Protein AF-A0A453NGM9-F1 (afdb_monomer_lite)

Structure (mmCIF, N/CA/C/O backbone):
data_AF-A0A453NGM9-F1
#
_entry.id   AF-A0A453NGM9-F1
#
loop_
_atom_site.group_PDB
_atom_site.id
_atom_site.type_symbol
_atom_site.label_atom_id
_atom_site.label_alt_id
_atom_site.label_comp_id
_atom_site.label_asym_id
_atom_site.label_entity_id
_atom_site.label_seq_id
_atom_site.pdbx_PDB_ins_code
_atom_site.Cartn_x
_atom_site.Cartn_y
_atom_site.Cartn_z
_atom_site.occupancy
_atom_site.B_iso_or_equiv
_atom_site.auth_seq_id
_atom_site.auth_comp_id
_atom_site.auth_asym_id
_atom_site.auth_atom_id
_atom_site.pdbx_PDB_model_num
ATOM 1 N N . MET A 1 1 ? -17.004 -2.264 13.960 1.00 80.50 1 MET A N 1
ATOM 2 C CA . ME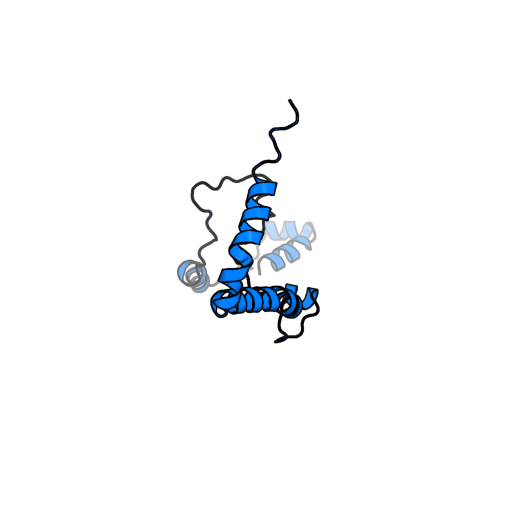T A 1 1 ? -17.633 -1.871 15.247 1.00 80.50 1 MET A CA 1
ATOM 3 C C . MET A 1 1 ? -17.531 -0.376 15.550 1.00 80.50 1 MET A C 1
ATOM 5 O O . MET A 1 1 ? -18.563 0.280 15.630 1.00 80.50 1 MET A O 1
ATOM 9 N N . ARG A 1 2 ? -16.327 0.207 15.648 1.00 85.62 2 ARG A N 1
ATOM 10 C CA . ARG A 1 2 ? -16.143 1.622 16.041 1.00 85.62 2 ARG A CA 1
ATOM 11 C C . ARG A 1 2 ? -16.864 2.650 15.150 1.00 85.62 2 ARG A C 1
ATOM 13 O O . ARG A 1 2 ? -17.549 3.529 15.660 1.00 85.62 2 ARG A O 1
ATOM 20 N N . GLN A 1 3 ? -16.764 2.522 13.826 1.00 88.94 3 GLN A N 1
ATOM 21 C CA . GLN A 1 3 ? -17.380 3.470 12.880 1.00 88.94 3 GLN A CA 1
ATOM 22 C C . GLN A 1 3 ? -18.918 3.474 12.941 1.00 88.94 3 GLN A C 1
ATOM 24 O O . GLN A 1 3 ? -19.540 4.532 12.887 1.00 88.94 3 GLN A O 1
ATOM 29 N N . ALA A 1 4 ? -19.539 2.304 13.124 1.00 87.12 4 ALA A N 1
ATOM 30 C CA . ALA A 1 4 ? -20.989 2.185 13.279 1.00 87.12 4 ALA A CA 1
ATOM 31 C C . ALA A 1 4 ? -21.491 2.914 14.539 1.00 87.12 4 ALA A C 1
ATOM 33 O O . ALA A 1 4 ? -22.536 3.567 14.505 1.00 87.12 4 ALA A O 1
ATOM 34 N N . TYR A 1 5 ? -20.713 2.878 15.627 1.00 83.81 5 TYR A N 1
ATOM 35 C CA . TYR A 1 5 ? -21.005 3.644 16.839 1.00 83.81 5 TYR A CA 1
ATOM 36 C C . TYR A 1 5 ? -20.902 5.147 16.626 1.00 83.81 5 TYR A C 1
ATOM 38 O O . TYR A 1 5 ? -21.818 5.863 17.018 1.00 83.81 5 TYR A O 1
ATOM 46 N N . ILE A 1 6 ? -19.849 5.620 15.959 1.00 88.00 6 ILE A N 1
ATOM 47 C CA . ILE A 1 6 ? -19.681 7.046 15.643 1.00 88.00 6 ILE A CA 1
ATOM 48 C C . ILE A 1 6 ? -20.864 7.545 14.801 1.00 88.00 6 ILE A C 1
ATOM 50 O O . ILE A 1 6 ? -21.450 8.582 15.108 1.00 88.00 6 ILE A O 1
ATOM 54 N N . LYS A 1 7 ? -21.299 6.766 13.803 1.00 88.06 7 LYS A N 1
ATOM 55 C CA . LYS A 1 7 ? -22.474 7.094 12.980 1.00 88.06 7 LYS A CA 1
ATOM 56 C C . LYS A 1 7 ? -23.762 7.172 13.812 1.00 88.06 7 LYS A C 1
ATOM 58 O O . LYS A 1 7 ? -24.546 8.102 13.637 1.00 88.06 7 LYS A O 1
ATOM 63 N N . LYS A 1 8 ? -23.955 6.240 14.753 1.00 86.56 8 LYS A N 1
ATOM 64 C CA . LYS A 1 8 ? -25.095 6.228 15.690 1.00 86.56 8 LYS A CA 1
ATOM 65 C C . LYS A 1 8 ? -25.021 7.347 16.735 1.00 86.56 8 LYS A C 1
ATOM 67 O O . LYS A 1 8 ? -26.052 7.770 17.240 1.00 86.56 8 LYS A O 1
ATOM 72 N N . GLU A 1 9 ? -23.831 7.811 17.102 1.00 82.56 9 GLU A N 1
ATOM 73 C CA . GLU A 1 9 ? -23.629 8.954 18.001 1.00 82.56 9 GLU A CA 1
ATOM 74 C C . GLU A 1 9 ? -23.943 10.276 17.281 1.00 82.56 9 GLU A C 1
ATOM 76 O O . GLU A 1 9 ? -24.598 11.155 17.845 1.00 82.56 9 GLU A O 1
ATOM 81 N N . ASN A 1 10 ? -23.540 10.386 16.013 1.00 86.25 10 ASN A N 1
ATOM 82 C CA . ASN A 1 10 ? -23.765 11.561 15.172 1.00 86.25 10 ASN A CA 1
ATOM 83 C C . ASN A 1 10 ? -25.237 11.753 14.786 1.00 86.25 10 ASN A C 1
ATOM 85 O O . ASN A 1 10 ? -25.675 12.894 14.677 1.00 86.25 10 ASN A O 1
ATOM 89 N N . SER A 1 11 ? -26.021 10.677 14.660 1.00 88.50 11 SER A N 1
ATOM 90 C CA . SER A 1 11 ? -27.459 10.762 14.361 1.00 88.50 11 SER A CA 1
ATOM 91 C C . SER A 1 11 ? -28.348 11.125 15.563 1.00 88.50 11 SER A C 1
ATOM 93 O O . SER A 1 11 ? -29.537 11.391 15.388 1.00 88.50 11 SER A O 1
ATOM 95 N N . LYS A 1 12 ? -27.814 11.156 16.793 1.00 87.31 12 LYS A N 1
ATOM 96 C CA . LYS A 1 12 ? -28.594 11.496 17.997 1.00 87.31 12 LYS A CA 1
ATOM 97 C C . LYS A 1 12 ? -28.841 12.999 18.108 1.00 87.31 12 LYS A C 1
ATOM 99 O O . LYS A 1 12 ? -27.921 13.810 18.000 1.00 87.31 12 LYS A O 1
ATOM 104 N N . ARG A 1 13 ? -30.077 13.364 18.461 1.00 86.00 13 ARG A N 1
ATOM 105 C CA . ARG A 1 13 ? -30.485 14.748 18.756 1.00 86.00 13 ARG A CA 1
ATOM 106 C C . ARG A 1 13 ? -29.812 15.263 20.040 1.00 86.00 13 ARG A C 1
ATOM 108 O O . ARG A 1 13 ? -29.575 14.490 20.967 1.00 86.00 13 ARG A O 1
ATOM 115 N N . SER A 1 14 ? -29.570 16.575 20.136 1.00 81.12 14 SER A N 1
ATOM 116 C CA . SER A 1 14 ? -28.843 17.212 21.257 1.00 81.12 14 SER A CA 1
ATOM 117 C C . SER A 1 14 ? -29.377 16.834 22.657 1.00 81.12 14 SER A C 1
ATOM 119 O O . SER A 1 14 ? -28.605 16.445 23.532 1.00 81.12 14 SER A O 1
ATOM 121 N N . LYS A 1 15 ? -30.709 16.775 22.839 1.00 83.69 15 LYS A N 1
ATOM 122 C CA . LYS A 1 15 ? -31.347 16.317 24.096 1.00 83.69 15 LYS A CA 1
ATOM 123 C C . LYS A 1 15 ? -30.982 14.874 24.484 1.00 83.69 15 LYS A C 1
ATOM 125 O O . LYS A 1 15 ? -30.886 14.555 25.665 1.00 83.69 15 LYS A O 1
ATOM 130 N N . GLN A 1 16 ? -30.785 13.986 23.509 1.00 82.44 16 GLN A N 1
ATOM 131 C CA . GLN A 1 16 ? -30.412 12.590 23.754 1.00 82.44 16 GLN A CA 1
ATOM 132 C C . GLN A 1 16 ? -28.923 12.452 24.093 1.00 82.44 16 GLN A C 1
ATOM 134 O O . GLN A 1 16 ? -28.563 11.585 24.888 1.00 82.44 16 GLN A O 1
ATOM 139 N N . LYS A 1 17 ? -28.070 13.323 23.534 1.00 84.31 17 LYS A N 1
ATOM 140 C CA . LYS A 1 17 ? -26.655 13.423 23.917 1.00 84.31 17 LYS A CA 1
ATOM 141 C C . LYS A 1 17 ? -26.509 13.906 25.363 1.00 84.31 17 LYS A C 1
ATOM 143 O O . LYS A 1 17 ? -25.845 13.231 26.137 1.00 84.31 17 LYS A O 1
ATOM 148 N N . GLN A 1 18 ? -27.222 14.968 25.759 1.00 81.88 18 GLN A N 1
ATOM 149 C CA . GLN A 1 18 ? -27.218 15.464 27.146 1.00 81.88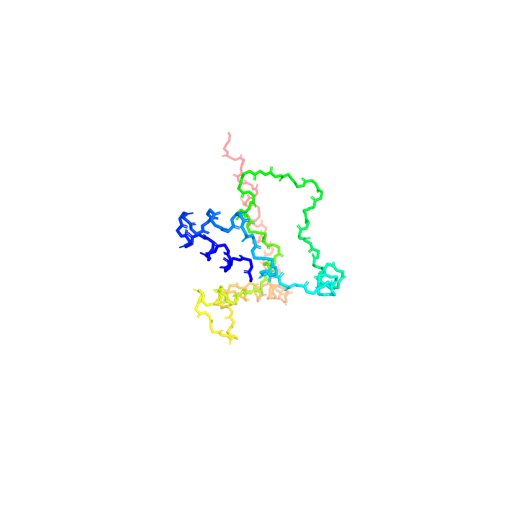 18 GLN A CA 1
ATOM 150 C C . GLN A 1 18 ? -27.631 14.387 28.162 1.00 81.88 18 GLN A C 1
ATOM 152 O O . GLN A 1 18 ? -26.916 14.162 29.132 1.00 81.88 18 GLN A O 1
ATOM 157 N N . ARG A 1 19 ? -28.719 13.641 27.909 1.00 83.31 19 ARG A N 1
ATOM 158 C CA . ARG A 1 19 ? -29.133 12.524 28.785 1.00 83.31 19 ARG A CA 1
ATOM 159 C C . ARG A 1 19 ? -28.097 11.396 28.847 1.00 83.31 19 ARG A C 1
ATOM 161 O O . ARG A 1 19 ? -27.918 10.789 29.895 1.00 83.31 19 ARG A O 1
ATOM 168 N N . GLY A 1 20 ? -27.417 11.120 27.732 1.00 78.50 20 GLY A N 1
ATOM 169 C CA . GLY A 1 20 ? -26.354 10.115 27.662 1.00 78.50 20 GLY A CA 1
ATOM 170 C C . GLY A 1 20 ? -25.067 10.510 28.393 1.00 78.50 20 GLY A C 1
ATOM 171 O O . GLY A 1 20 ? -24.331 9.615 28.797 1.00 78.50 20 GLY A O 1
ATOM 172 N N . CYS A 1 21 ? -24.812 11.810 28.585 1.00 79.56 21 CYS A N 1
ATOM 173 C CA . CYS A 1 21 ? -23.721 12.307 29.428 1.00 79.56 21 CYS A CA 1
ATOM 174 C C . CYS A 1 21 ? -24.040 12.156 30.920 1.00 79.56 21 CYS A C 1
ATOM 176 O O . CYS A 1 21 ? -23.152 11.822 31.693 1.00 79.56 21 CYS A O 1
ATOM 178 N N . THR A 1 22 ? -25.298 12.372 31.321 1.00 82.94 22 THR A N 1
ATOM 179 C CA . THR A 1 22 ? -25.725 12.240 32.725 1.00 82.94 22 THR A CA 1
ATOM 180 C C . THR A 1 22 ? -25.877 10.781 33.155 1.00 82.94 22 THR A C 1
ATOM 182 O O . THR A 1 22 ? -25.571 10.446 34.293 1.00 82.94 22 THR A O 1
ATOM 185 N N . GLN A 1 23 ? -26.327 9.900 32.254 1.00 82.62 23 GLN A N 1
ATOM 186 C CA . GLN A 1 23 ? -26.445 8.466 32.519 1.00 82.62 23 GLN A CA 1
ATOM 187 C C . GLN A 1 23 ? -25.795 7.652 31.388 1.00 82.62 23 GLN A C 1
ATOM 189 O O . GLN A 1 23 ? -26.462 7.276 30.411 1.00 82.62 23 GLN A O 1
ATOM 194 N N . PRO A 1 24 ? -24.484 7.376 31.487 1.00 81.06 24 PRO A N 1
ATOM 195 C CA . PRO A 1 24 ? -23.789 6.589 30.485 1.00 81.06 24 PRO A CA 1
ATOM 196 C C . PRO A 1 24 ? -24.250 5.128 30.540 1.00 81.06 24 PRO A C 1
ATOM 198 O O . PRO A 1 24 ? -24.199 4.465 31.572 1.00 81.06 24 PRO A O 1
ATOM 201 N N . LYS A 1 25 ? -24.680 4.599 29.391 1.00 79.12 25 LYS A N 1
ATOM 202 C CA . LYS A 1 25 ? -24.903 3.158 29.217 1.00 79.12 25 LYS A CA 1
ATOM 203 C C . LYS A 1 25 ? -23.557 2.498 28.916 1.00 79.12 25 LYS A C 1
ATOM 205 O O . LYS A 1 25 ? -23.053 2.645 27.798 1.00 79.12 25 LYS A O 1
ATOM 210 N N . MET A 1 26 ? -22.983 1.848 29.927 1.00 78.06 26 MET A N 1
ATOM 211 C CA . MET A 1 26 ? -21.736 1.078 29.842 1.00 78.06 26 MET A CA 1
ATOM 212 C C . MET A 1 26 ? -21.925 -0.189 28.986 1.00 78.06 26 MET A C 1
ATOM 214 O O . MET A 1 26 ? -23.055 -0.620 28.769 1.00 78.06 26 MET A O 1
ATOM 218 N N . GLY A 1 27 ? -20.833 -0.756 28.457 1.00 77.62 27 GLY A N 1
ATOM 219 C CA . GLY A 1 27 ? -20.870 -2.018 27.694 1.00 77.62 27 GLY A CA 1
ATOM 220 C C . GLY A 1 27 ? -21.266 -1.897 26.216 1.00 77.62 27 GLY A C 1
ATOM 221 O O . GLY A 1 27 ? -21.744 -2.850 25.615 1.00 77.62 27 GLY A O 1
ATOM 222 N N . LYS A 1 28 ? -21.093 -0.726 25.586 1.00 73.75 28 LYS A N 1
ATOM 223 C CA . LYS A 1 28 ? -21.403 -0.567 24.149 1.00 73.75 28 LYS A CA 1
ATOM 224 C C . LYS A 1 28 ? -20.471 -1.372 23.237 1.00 73.75 28 LYS A C 1
ATOM 226 O O . LYS A 1 28 ? -20.827 -1.667 22.104 1.00 73.75 28 LYS A O 1
ATOM 231 N N . MET A 1 29 ? -19.266 -1.687 23.679 1.00 76.44 29 MET A N 1
ATOM 232 C CA . MET A 1 29 ? -18.312 -2.434 22.875 1.00 76.44 29 MET A CA 1
ATOM 233 C C . MET A 1 29 ? -17.678 -3.460 23.791 1.00 76.44 29 MET A C 1
ATOM 235 O O . MET A 1 29 ? -16.939 -3.076 24.692 1.00 76.44 29 MET A O 1
ATOM 239 N N . ASP A 1 30 ? -18.039 -4.719 23.583 1.00 78.81 30 ASP A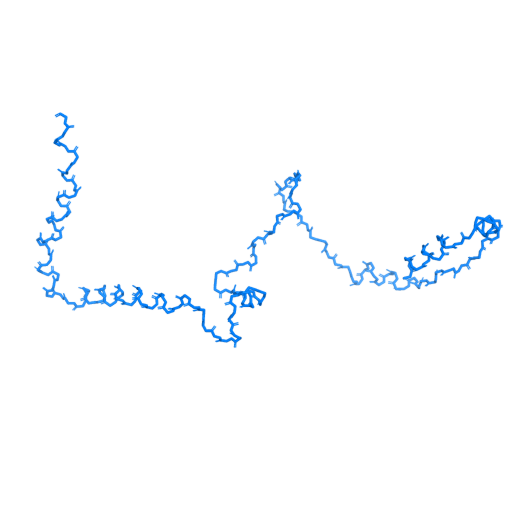 N 1
ATOM 240 C CA . ASP A 1 30 ? -17.407 -5.838 24.258 1.00 78.81 30 ASP A CA 1
ATOM 241 C C . ASP A 1 30 ? -16.365 -6.420 23.308 1.00 78.81 30 ASP A C 1
ATOM 243 O O . ASP A 1 30 ? -16.661 -6.680 22.137 1.00 78.81 30 ASP A O 1
ATOM 247 N N . ILE A 1 31 ? -15.124 -6.476 23.770 1.00 85.38 31 ILE A N 1
ATOM 248 C CA . ILE A 1 31 ? -13.999 -7.035 23.027 1.00 85.38 31 ILE A CA 1
ATOM 249 C C . ILE A 1 31 ? -13.227 -7.877 24.026 1.00 85.38 31 ILE A C 1
ATOM 251 O O . ILE A 1 31 ? -12.723 -7.344 25.018 1.00 85.38 31 ILE A O 1
ATOM 255 N N . ASP A 1 32 ? -13.112 -9.167 23.731 1.00 90.44 32 ASP A N 1
ATOM 256 C CA . ASP A 1 32 ? -12.404 -10.096 24.590 1.00 90.44 32 ASP A CA 1
ATOM 257 C C . ASP A 1 32 ? -10.917 -9.749 24.667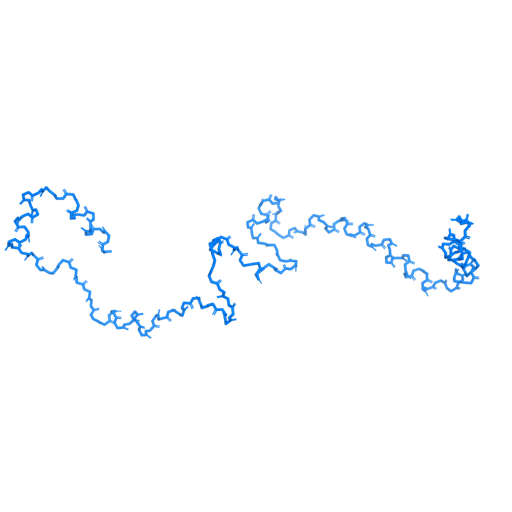 1.00 90.44 32 ASP A C 1
ATOM 259 O O . ASP A 1 32 ? -10.240 -9.460 23.674 1.00 90.44 32 ASP A O 1
ATOM 263 N N . TYR A 1 33 ? -10.379 -9.812 25.883 1.00 88.19 33 TYR A N 1
ATOM 264 C CA . TYR A 1 33 ? -8.967 -9.534 26.129 1.00 88.19 33 TYR A CA 1
ATOM 265 C C . TYR A 1 33 ? -8.046 -10.513 25.381 1.00 88.19 33 TYR A C 1
ATOM 267 O O . TYR A 1 33 ? -6.974 -10.129 24.914 1.00 88.19 33 TYR A O 1
ATOM 275 N N . GLN A 1 34 ? -8.477 -11.769 25.224 1.00 88.12 34 GLN A N 1
ATOM 276 C CA . GLN A 1 34 ? -7.726 -12.796 24.497 1.00 88.12 34 GLN A CA 1
ATOM 277 C C . GLN A 1 34 ? -7.554 -12.443 23.014 1.00 88.12 34 GLN A C 1
ATOM 279 O O . GLN A 1 34 ? -6.467 -12.630 22.465 1.00 88.12 34 GLN A O 1
ATOM 284 N N . ASP A 1 35 ? -8.577 -11.860 22.390 1.00 89.25 35 ASP A N 1
ATOM 285 C CA . ASP A 1 35 ? -8.526 -11.433 20.991 1.00 89.25 35 ASP A CA 1
ATOM 286 C C . ASP A 1 35 ? -7.590 -10.241 20.801 1.00 89.25 35 ASP A C 1
ATOM 288 O O . ASP A 1 35 ? -6.798 -10.214 19.854 1.00 89.25 35 ASP A O 1
ATOM 292 N N . LEU A 1 36 ? -7.620 -9.276 21.728 1.00 89.00 36 LEU A N 1
ATOM 293 C CA . LEU A 1 36 ? -6.674 -8.158 21.723 1.00 89.00 36 LEU A CA 1
ATOM 294 C C . LEU A 1 36 ? -5.236 -8.661 21.874 1.00 89.00 36 LEU A C 1
ATOM 296 O O . LEU A 1 36 ? -4.357 -8.249 21.117 1.00 89.00 36 LEU A O 1
ATOM 300 N N . HIS A 1 37 ? -5.004 -9.599 22.793 1.00 90.62 37 HIS A N 1
ATOM 301 C CA . HIS A 1 37 ? -3.697 -10.224 22.962 1.00 90.62 37 HIS A CA 1
ATOM 302 C C . HIS A 1 37 ? -3.254 -10.968 21.684 1.00 90.62 37 HIS A C 1
ATOM 304 O O . HIS A 1 37 ? -2.127 -10.800 21.217 1.00 90.62 37 HIS A O 1
ATOM 310 N N . GLY A 1 38 ? -4.143 -11.727 21.037 1.00 89.12 38 GLY A N 1
ATOM 311 C CA . GLY A 1 38 ? -3.851 -12.388 19.761 1.00 89.12 38 GLY A CA 1
ATOM 312 C C . GLY A 1 38 ? -3.533 -11.410 18.622 1.00 89.12 38 GLY A C 1
ATOM 313 O O . GLY A 1 38 ? -2.610 -11.648 17.842 1.00 89.12 38 GLY A O 1
ATOM 314 N N . ALA A 1 39 ? -4.245 -10.287 18.534 1.00 89.25 39 ALA A N 1
ATOM 315 C CA . ALA A 1 39 ? -4.039 -9.292 17.485 1.00 89.25 39 ALA A CA 1
ATOM 316 C C . ALA A 1 39 ? -2.652 -8.633 17.559 1.00 89.25 39 ALA A C 1
ATOM 318 O O . ALA A 1 39 ? -1.989 -8.496 16.531 1.00 89.25 39 ALA A O 1
ATOM 319 N N . PHE A 1 40 ? -2.198 -8.261 18.760 1.00 86.50 40 PHE A N 1
ATOM 320 C CA . PHE A 1 40 ? -0.903 -7.598 18.931 1.00 86.50 40 PHE A CA 1
ATOM 321 C C . PHE A 1 40 ? 0.283 -8.558 18.883 1.00 86.50 40 PHE A C 1
ATOM 323 O O . PHE A 1 40 ? 1.323 -8.173 18.361 1.00 86.50 40 PHE A O 1
ATOM 330 N N . PHE A 1 41 ? 0.142 -9.783 19.400 1.00 84.94 41 PHE A N 1
ATOM 331 C CA . PHE A 1 41 ? 1.282 -10.694 19.553 1.00 84.94 41 PHE A CA 1
ATOM 332 C C . PHE A 1 41 ? 1.345 -11.807 18.499 1.00 84.94 41 PHE A C 1
ATOM 334 O O . PHE A 1 41 ? 2.439 -12.212 18.116 1.00 84.94 41 PHE A O 1
ATOM 341 N N . LYS A 1 42 ? 0.204 -12.310 18.003 1.00 87.50 42 LYS A N 1
ATOM 342 C CA . LYS A 1 42 ? 0.166 -13.422 17.030 1.00 87.50 42 LYS A CA 1
ATOM 343 C C . LYS A 1 42 ? 0.064 -12.943 15.582 1.00 87.50 42 LYS A C 1
ATOM 345 O O . LYS A 1 42 ? 0.713 -13.513 14.712 1.00 87.50 42 LYS A O 1
ATOM 350 N N . TYR A 1 43 ? -0.736 -11.910 15.317 1.00 87.00 43 TYR A N 1
ATOM 351 C CA . TYR A 1 43 ? -0.998 -11.405 13.958 1.00 87.00 43 TYR A CA 1
ATOM 352 C C . TYR A 1 43 ? -0.263 -10.098 13.642 1.00 87.00 43 TYR A C 1
ATOM 354 O O . TYR A 1 43 ? -0.710 -9.302 12.815 1.00 87.00 43 TYR A O 1
ATOM 362 N N . GLN A 1 44 ? 0.877 -9.865 14.290 1.00 87.56 44 GLN A N 1
ATOM 363 C CA . GLN A 1 44 ? 1.663 -8.661 14.074 1.00 87.56 44 GLN A CA 1
ATOM 364 C C . GLN A 1 44 ? 2.296 -8.656 12.674 1.00 87.56 44 GLN A C 1
ATOM 366 O O . GLN A 1 44 ? 3.235 -9.396 12.388 1.00 87.56 44 GLN A O 1
ATOM 371 N N . THR A 1 45 ? 1.828 -7.768 11.800 1.00 88.81 45 THR A N 1
ATOM 372 C CA . THR A 1 45 ? 2.478 -7.469 10.517 1.00 88.81 45 THR A CA 1
ATOM 373 C C . THR A 1 45 ? 3.498 -6.348 10.674 1.00 88.81 45 THR A C 1
ATOM 375 O O . THR A 1 45 ? 3.165 -5.253 11.131 1.00 88.81 45 THR A O 1
ATOM 378 N N . LYS A 1 46 ? 4.745 -6.599 10.259 1.00 87.94 46 LYS A N 1
ATOM 379 C CA . LYS A 1 46 ? 5.791 -5.571 10.228 1.00 87.94 46 LYS A CA 1
ATOM 380 C C . LYS A 1 46 ? 5.407 -4.478 9.214 1.00 87.94 46 LYS A C 1
ATOM 382 O O . LYS A 1 46 ? 5.155 -4.816 8.058 1.00 87.94 46 LYS A O 1
ATOM 387 N N . PRO A 1 47 ? 5.371 -3.190 9.606 1.00 88.06 47 PRO A N 1
ATOM 388 C CA . PRO A 1 47 ? 5.089 -2.112 8.668 1.00 88.06 47 PRO A CA 1
ATOM 389 C C . PRO A 1 47 ? 6.221 -1.966 7.645 1.00 88.06 47 PRO A C 1
ATOM 391 O O . PRO A 1 47 ? 7.366 -2.352 7.896 1.00 88.06 47 PRO A O 1
ATOM 394 N N . ASN A 1 48 ? 5.904 -1.363 6.500 1.00 84.00 48 ASN A N 1
ATOM 395 C CA . ASN A 1 48 ? 6.901 -1.040 5.487 1.00 84.00 48 ASN A CA 1
ATOM 396 C C . ASN A 1 48 ? 7.829 0.050 6.027 1.00 84.00 48 ASN A C 1
ATOM 398 O O . ASN A 1 48 ? 7.428 1.205 6.158 1.00 84.00 48 ASN A O 1
ATOM 402 N N . LEU A 1 49 ? 9.059 -0.336 6.359 1.00 87.12 49 LEU A N 1
ATOM 403 C CA . LEU A 1 49 ? 10.091 0.591 6.799 1.00 87.12 49 LEU A CA 1
ATOM 404 C C . LEU A 1 49 ? 10.846 1.152 5.597 1.00 87.12 49 LEU A C 1
ATOM 406 O O . LEU A 1 49 ? 11.006 0.502 4.560 1.00 87.12 49 LEU A O 1
ATOM 410 N N . THR A 1 50 ? 11.313 2.375 5.769 1.00 86.06 50 THR A N 1
ATOM 411 C CA . THR A 1 50 ? 12.119 3.099 4.796 1.00 86.06 50 THR A CA 1
ATOM 412 C C . THR A 1 50 ? 13.603 2.769 5.017 1.00 86.06 50 THR A C 1
ATOM 414 O O . THR A 1 50 ? 14.004 2.478 6.146 1.00 86.06 50 THR A O 1
ATOM 417 N N . SER A 1 51 ? 14.415 2.760 3.954 1.00 85.44 51 SER A N 1
ATOM 418 C CA . SER A 1 51 ? 15.853 2.498 4.080 1.00 85.44 51 SER A CA 1
ATOM 419 C C . SER A 1 51 ? 16.563 3.682 4.745 1.00 85.44 51 SER A C 1
ATOM 421 O O . SER A 1 51 ? 16.073 4.812 4.727 1.00 85.44 51 SER A O 1
ATOM 423 N N . HIS A 1 52 ? 17.738 3.437 5.325 1.00 87.81 52 HIS A N 1
ATOM 424 C CA . HIS A 1 52 ? 18.593 4.520 5.804 1.00 87.81 52 HIS A CA 1
ATOM 425 C C . HIS A 1 52 ? 18.993 5.440 4.636 1.00 87.81 52 HIS A C 1
ATOM 427 O O . HIS A 1 52 ? 19.321 4.944 3.559 1.00 87.81 52 HIS A O 1
ATOM 433 N N . GLY A 1 53 ? 18.957 6.760 4.856 1.00 87.38 53 GLY A N 1
ATOM 434 C CA . GLY A 1 53 ? 19.271 7.785 3.848 1.00 87.38 53 GLY A CA 1
ATOM 435 C C . GLY A 1 53 ? 18.070 8.327 3.062 1.00 87.38 53 GLY A C 1
ATOM 436 O O . GLY A 1 53 ? 18.206 9.310 2.341 1.00 87.38 53 GLY A O 1
ATOM 437 N N . ASP A 1 54 ? 16.883 7.746 3.227 1.00 85.50 54 ASP A N 1
ATOM 438 C CA . ASP A 1 54 ? 15.675 8.191 2.531 1.00 85.50 54 ASP A CA 1
ATOM 439 C C . ASP A 1 54 ? 14.992 9.354 3.284 1.00 85.50 54 ASP A C 1
ATOM 441 O O . ASP A 1 54 ? 14.322 9.148 4.301 1.00 85.50 54 ASP A O 1
ATOM 445 N N . LEU A 1 55 ? 15.074 10.577 2.756 1.00 87.94 55 LEU A N 1
ATOM 446 C CA . LEU A 1 55 ? 14.400 11.751 3.331 1.00 87.94 55 LEU A CA 1
ATOM 447 C C . LEU A 1 55 ? 12.935 11.839 2.882 1.00 87.94 55 LEU A C 1
ATOM 449 O O . LEU A 1 55 ? 12.578 11.391 1.791 1.00 87.94 55 LEU A O 1
ATOM 453 N N . TYR A 1 56 ? 12.066 12.384 3.735 1.00 88.06 56 TYR A N 1
ATOM 454 C CA . TYR A 1 56 ? 10.710 12.763 3.338 1.00 88.06 56 TYR A CA 1
ATOM 455 C C . TYR A 1 56 ? 10.757 14.098 2.592 1.00 88.06 56 TYR A C 1
ATOM 457 O O . TYR A 1 56 ? 11.396 15.039 3.057 1.00 88.06 56 TYR A O 1
ATOM 465 N N . TYR A 1 57 ? 10.072 14.168 1.457 1.00 89.38 57 TYR A N 1
ATOM 466 C CA . TYR A 1 57 ? 9.822 15.395 0.710 1.00 89.38 57 TYR A CA 1
ATOM 467 C C . TYR A 1 57 ? 8.385 15.368 0.199 1.00 89.38 57 TYR A C 1
ATOM 469 O O . TYR A 1 57 ? 7.786 14.298 0.066 1.00 89.38 57 TYR A O 1
ATOM 477 N N . GLU A 1 58 ? 7.830 16.547 -0.055 1.00 89.25 58 GLU A N 1
ATOM 478 C CA . GLU A 1 58 ? 6.480 16.686 -0.595 1.00 89.25 58 GLU A CA 1
ATOM 479 C C . GLU A 1 58 ? 6.392 15.998 -1.964 1.00 89.25 58 GLU A C 1
ATOM 481 O O . GLU A 1 58 ? 7.187 16.284 -2.859 1.00 89.25 58 GLU A O 1
ATOM 486 N N . GLY A 1 59 ? 5.454 15.060 -2.119 1.00 82.25 59 GLY A N 1
ATOM 487 C CA . GLY A 1 59 ? 5.269 14.301 -3.359 1.00 82.25 59 GLY A CA 1
ATOM 488 C C . GLY A 1 59 ? 5.845 12.881 -3.346 1.00 82.25 59 GLY A C 1
ATOM 489 O O . GLY A 1 59 ? 5.525 12.090 -4.235 1.00 82.25 59 GLY A O 1
ATOM 490 N N . LYS A 1 60 ? 6.627 12.510 -2.323 1.00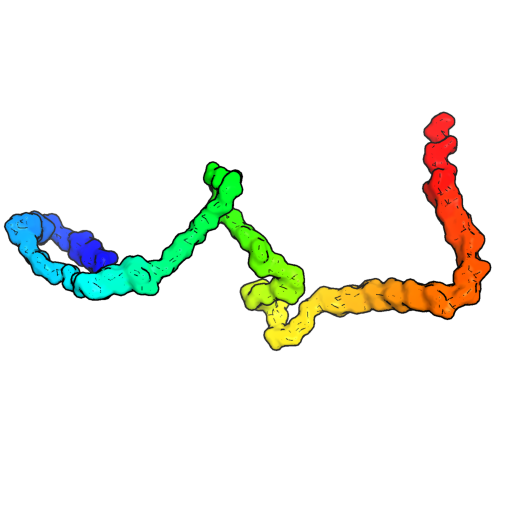 82.44 60 LYS A N 1
ATOM 491 C CA . LYS A 1 60 ? 7.220 11.167 -2.183 1.00 82.44 60 LYS A CA 1
ATOM 492 C C . LYS A 1 60 ? 6.171 10.048 -2.107 1.00 82.44 60 LYS A C 1
ATOM 494 O O . LYS A 1 60 ? 6.435 8.917 -2.509 1.00 82.44 60 LYS A O 1
ATOM 499 N N . GLU A 1 61 ? 4.976 10.330 -1.598 1.00 79.94 61 GLU A N 1
ATOM 500 C CA . GLU A 1 61 ? 3.869 9.374 -1.487 1.00 79.94 61 GLU A CA 1
ATOM 501 C C . GLU A 1 61 ? 3.236 8.987 -2.834 1.00 79.94 61 GLU A C 1
ATOM 503 O O . GLU A 1 61 ? 2.604 7.933 -2.926 1.00 79.94 61 GLU A O 1
ATOM 508 N N . PHE A 1 62 ? 3.424 9.800 -3.878 1.00 77.38 62 PHE A N 1
ATOM 509 C CA . PHE A 1 62 ? 2.907 9.523 -5.223 1.00 77.38 62 PHE A CA 1
ATOM 510 C C . PHE A 1 62 ? 3.885 8.718 -6.083 1.00 77.38 62 PHE A C 1
ATOM 512 O O . PHE A 1 62 ? 3.517 8.235 -7.157 1.00 77.38 62 PHE A O 1
ATOM 519 N N . GLU A 1 63 ? 5.121 8.536 -5.621 1.00 72.12 63 GLU A N 1
ATOM 520 C CA . GLU A 1 63 ? 6.123 7.777 -6.354 1.00 72.12 63 GLU A CA 1
ATOM 521 C C . GLU A 1 63 ? 5.866 6.273 -6.246 1.00 72.12 63 GLU A C 1
ATOM 523 O O . GLU A 1 63 ? 6.071 5.623 -5.216 1.00 72.12 63 GLU A O 1
ATOM 528 N N . VAL A 1 64 ? 5.437 5.684 -7.361 1.00 67.81 64 VAL A N 1
ATOM 529 C CA . VAL A 1 64 ? 5.307 4.234 -7.482 1.00 67.81 64 VAL A CA 1
ATOM 530 C C . VAL A 1 64 ? 6.705 3.626 -7.566 1.00 67.81 64 VAL A C 1
ATOM 532 O O . VAL A 1 64 ? 7.429 3.813 -8.544 1.00 67.81 64 VAL A O 1
ATOM 535 N N . LYS A 1 65 ? 7.092 2.851 -6.548 1.00 64.56 65 LYS A N 1
ATOM 536 C CA . LYS A 1 65 ? 8.352 2.096 -6.548 1.00 64.56 65 LYS A CA 1
ATOM 537 C C . LYS A 1 65 ? 8.343 1.079 -7.696 1.00 64.56 65 LYS A C 1
ATOM 539 O O . LYS A 1 65 ? 7.717 0.031 -7.598 1.00 64.56 65 LYS A O 1
ATOM 544 N N . LEU A 1 66 ? 9.112 1.341 -8.752 1.00 63.28 66 LEU A N 1
ATOM 545 C CA . LEU A 1 66 ? 9.255 0.481 -9.942 1.00 63.28 66 LEU A CA 1
ATOM 546 C C . LEU A 1 66 ? 9.942 -0.877 -9.680 1.00 63.28 66 LEU A C 1
ATOM 548 O O . LEU A 1 66 ? 10.178 -1.639 -10.614 1.00 63.28 66 LEU A O 1
ATOM 552 N N . ARG A 1 67 ? 10.276 -1.207 -8.424 1.00 61.59 67 ARG A N 1
ATOM 553 C CA . ARG A 1 67 ? 11.118 -2.367 -8.070 1.00 61.59 67 ARG A CA 1
ATOM 554 C C . ARG A 1 67 ? 10.520 -3.722 -8.467 1.00 61.59 67 ARG A C 1
ATOM 556 O O . ARG A 1 67 ? 11.259 -4.694 -8.576 1.00 61.59 67 ARG A O 1
ATOM 563 N N . GLU A 1 68 ? 9.212 -3.797 -8.688 1.00 62.62 68 GLU A N 1
ATOM 564 C CA . GLU A 1 68 ? 8.515 -5.048 -9.017 1.00 62.62 68 GLU A CA 1
ATOM 565 C C . GLU A 1 68 ? 8.367 -5.292 -10.527 1.00 62.62 68 GLU A C 1
ATOM 567 O O . GLU A 1 68 ? 7.983 -6.386 -10.944 1.00 62.62 68 GLU A O 1
ATOM 572 N N . MET A 1 69 ? 8.699 -4.308 -11.369 1.00 64.81 69 MET A N 1
ATOM 573 C CA . MET A 1 69 ? 8.611 -4.453 -12.821 1.00 64.81 69 MET A CA 1
ATOM 574 C C . MET A 1 69 ? 9.905 -5.061 -13.363 1.00 64.81 69 MET A C 1
ATOM 576 O O . MET A 1 69 ? 10.892 -4.368 -13.599 1.00 64.81 69 MET A O 1
ATOM 580 N N . LYS A 1 70 ? 9.906 -6.382 -13.560 1.00 74.38 70 LYS A N 1
ATOM 581 C CA . LYS A 1 70 ? 10.997 -7.082 -14.250 1.00 74.38 70 LYS A CA 1
ATOM 582 C C . LYS A 1 70 ? 10.749 -7.093 -15.763 1.00 74.38 70 LYS A C 1
ATOM 584 O O . LYS A 1 70 ? 9.621 -7.373 -16.180 1.00 74.38 70 LYS A O 1
ATOM 589 N N . PRO A 1 71 ? 11.778 -6.854 -16.599 1.00 72.19 71 PRO A N 1
ATOM 590 C CA . PRO A 1 71 ? 11.636 -6.986 -18.045 1.00 72.19 71 PRO A CA 1
ATOM 591 C C . PRO A 1 71 ? 11.200 -8.416 -18.393 1.00 72.19 71 PRO A C 1
ATOM 593 O O . PRO A 1 71 ? 11.751 -9.387 -17.879 1.00 72.19 71 PRO A O 1
ATOM 596 N N . GLY A 1 72 ? 10.171 -8.542 -19.234 1.00 76.00 72 GLY A N 1
ATOM 597 C CA . GLY A 1 72 ? 9.592 -9.829 -19.641 1.00 76.00 72 GLY A CA 1
ATOM 598 C C . GLY A 1 72 ? 8.364 -10.283 -18.842 1.00 76.00 72 GLY A C 1
ATOM 599 O O . GLY A 1 72 ? 7.638 -11.155 -19.315 1.00 76.00 72 GLY A O 1
ATOM 600 N N . MET A 1 73 ? 8.060 -9.672 -17.690 1.00 73.75 73 MET A N 1
ATOM 601 C CA . MET A 1 73 ? 6.828 -9.946 -16.939 1.00 73.75 73 MET A CA 1
ATOM 602 C C . MET A 1 73 ? 5.852 -8.773 -17.058 1.00 73.75 73 MET A C 1
ATOM 604 O O . MET A 1 73 ? 6.088 -7.692 -16.529 1.00 73.75 73 MET A O 1
ATOM 608 N N . LEU A 1 74 ? 4.730 -8.993 -17.745 1.00 78.94 74 LEU A N 1
ATOM 609 C CA . LEU A 1 74 ? 3.655 -8.004 -17.873 1.00 78.94 74 LEU A CA 1
ATOM 610 C C . LEU A 1 74 ? 2.581 -8.272 -16.818 1.00 78.94 74 LEU A C 1
ATOM 612 O O . LEU A 1 74 ? 2.094 -9.401 -16.701 1.00 78.94 74 LEU A O 1
ATOM 616 N N . SER A 1 75 ? 2.184 -7.236 -16.076 1.00 83.50 75 SER A N 1
ATOM 617 C CA . SER A 1 75 ? 1.066 -7.327 -15.132 1.00 83.50 75 SER A CA 1
ATOM 618 C C . SER A 1 75 ? -0.251 -7.580 -15.874 1.00 83.50 75 SER A C 1
ATOM 620 O O . SER A 1 75 ? -0.414 -7.171 -17.024 1.00 83.50 75 SER A O 1
ATOM 622 N N . ARG A 1 76 ? -1.218 -8.239 -15.221 1.00 83.31 76 ARG A N 1
ATOM 623 C CA . ARG A 1 76 ? -2.519 -8.555 -15.842 1.00 83.31 76 ARG A CA 1
ATOM 624 C C . ARG A 1 76 ? -3.234 -7.297 -16.347 1.00 83.31 76 ARG A C 1
ATOM 626 O O . ARG A 1 76 ? -3.673 -7.261 -17.487 1.00 83.31 76 ARG A O 1
ATOM 633 N N . LYS A 1 77 ? -3.216 -6.228 -15.543 1.00 84.44 77 LYS A N 1
ATOM 634 C CA . LYS A 1 77 ? -3.780 -4.918 -15.905 1.00 84.44 77 LYS A CA 1
ATOM 635 C C . LYS A 1 77 ? -3.138 -4.331 -17.169 1.00 84.44 77 LYS A C 1
ATOM 637 O O . LYS A 1 77 ? -3.823 -3.702 -17.966 1.00 84.44 77 LYS A O 1
ATOM 642 N N . LEU A 1 78 ? -1.833 -4.536 -17.360 1.00 82.38 78 LEU A N 1
ATOM 643 C CA . LEU A 1 78 ? -1.129 -4.076 -18.557 1.00 82.38 78 LEU A CA 1
ATOM 644 C C . LEU A 1 78 ? -1.464 -4.940 -19.781 1.00 82.38 78 LEU A C 1
ATOM 646 O O . LEU A 1 78 ? -1.653 -4.397 -20.862 1.00 82.38 78 LEU A O 1
ATOM 650 N N . LYS A 1 79 ? -1.583 -6.264 -19.619 1.00 83.50 79 LYS A N 1
ATOM 651 C CA . LYS A 1 79 ? -2.004 -7.171 -20.702 1.00 83.50 79 LYS A CA 1
ATOM 652 C C . LYS A 1 79 ? -3.409 -6.847 -21.206 1.00 83.50 79 LYS A C 1
ATOM 654 O O . LYS A 1 79 ? -3.609 -6.775 -22.413 1.00 83.50 79 LYS A O 1
ATOM 659 N N . GLU A 1 80 ? -4.340 -6.587 -20.289 1.00 84.69 80 GLU A N 1
ATOM 660 C CA . GLU A 1 80 ? -5.705 -6.154 -20.609 1.00 84.69 80 GLU A CA 1
ATOM 661 C C . GLU A 1 80 ? -5.704 -4.807 -21.351 1.00 84.69 80 GLU A C 1
ATOM 663 O O . GLU A 1 80 ? -6.351 -4.682 -22.386 1.00 84.69 80 GLU A O 1
ATOM 668 N N . ALA A 1 81 ? -4.918 -3.824 -20.890 1.00 86.75 81 ALA A N 1
ATOM 669 C CA . ALA A 1 81 ? -4.785 -2.528 -21.567 1.00 86.75 81 ALA A CA 1
ATOM 670 C C . ALA A 1 81 ? -4.165 -2.639 -22.973 1.00 86.75 81 ALA A C 1
ATOM 672 O O . ALA A 1 81 ? -4.503 -1.860 -23.860 1.00 86.75 81 ALA A O 1
ATOM 673 N N . LEU A 1 82 ? -3.271 -3.611 -23.180 1.00 82.88 82 LEU A N 1
ATOM 674 C CA . LEU A 1 82 ? -2.655 -3.917 -24.475 1.00 82.88 82 LEU A CA 1
ATOM 675 C C . LEU A 1 82 ? -3.532 -4.815 -25.368 1.00 82.88 82 LEU A C 1
ATOM 677 O O . LEU A 1 82 ? -3.141 -5.092 -26.500 1.00 82.88 82 LEU A O 1
ATOM 681 N N . GLY A 1 83 ? -4.681 -5.296 -24.879 1.00 83.56 83 GLY A N 1
ATOM 682 C CA . GLY A 1 83 ? -5.554 -6.212 -25.619 1.00 83.56 83 GLY A CA 1
ATOM 683 C C . GLY A 1 83 ? -4.936 -7.592 -25.876 1.00 83.56 83 GLY A C 1
ATOM 684 O O . GLY A 1 83 ? -5.287 -8.252 -26.852 1.00 83.56 83 GLY A O 1
ATOM 685 N N . MET A 1 84 ? -3.992 -8.030 -25.038 1.00 82.06 84 MET A N 1
ATOM 686 C CA . MET A 1 84 ? -3.331 -9.328 -25.182 1.00 82.06 84 MET A CA 1
ATOM 687 C C . MET A 1 84 ? -4.149 -10.449 -24.515 1.00 82.06 84 MET A C 1
ATOM 689 O O . MET A 1 84 ? -4.412 -10.350 -23.316 1.00 82.06 84 MET A O 1
ATOM 693 N N . PRO A 1 85 ? -4.494 -11.543 -25.223 1.00 79.00 85 PRO A N 1
ATOM 694 C CA . PRO A 1 85 ? -5.137 -12.703 -24.607 1.00 79.00 85 PRO A CA 1
ATOM 695 C C . PRO A 1 85 ? -4.150 -13.510 -23.742 1.00 79.00 85 PRO A C 1
ATOM 697 O O . PRO A 1 85 ? -2.940 -13.529 -23.993 1.00 79.00 85 PRO A O 1
ATOM 700 N N . ASP A 1 86 ? -4.665 -14.191 -22.714 1.00 72.88 86 ASP A N 1
ATOM 701 C CA . ASP A 1 86 ? -3.858 -14.962 -21.763 1.00 72.88 86 ASP A CA 1
ATOM 702 C C . ASP A 1 86 ? -3.116 -16.115 -22.458 1.00 72.88 86 ASP A C 1
ATOM 704 O O . ASP A 1 86 ? -3.710 -17.096 -22.894 1.00 72.88 86 ASP A O 1
ATOM 708 N N . GLY A 1 87 ? -1.791 -15.985 -22.569 1.00 73.81 87 GLY A N 1
ATOM 709 C CA . GLY A 1 87 ? -0.912 -16.982 -23.192 1.00 73.81 87 GLY A CA 1
ATOM 710 C C . GLY A 1 87 ? -0.400 -16.604 -24.582 1.00 73.81 87 GLY A C 1
ATOM 711 O O . GLY A 1 87 ? 0.496 -17.278 -25.089 1.00 73.81 87 GLY A O 1
ATOM 712 N N . ALA A 1 88 ? -0.885 -15.512 -25.184 1.00 75.75 88 ALA A N 1
ATOM 713 C CA . ALA A 1 88 ? -0.295 -15.023 -26.423 1.00 75.75 88 ALA A CA 1
ATOM 714 C C . ALA A 1 88 ? 1.100 -14.422 -26.177 1.00 75.75 88 ALA A C 1
ATOM 716 O O . ALA A 1 88 ? 1.303 -13.695 -25.193 1.00 75.75 88 ALA A O 1
ATOM 717 N N . PRO A 1 89 ? 2.068 -14.692 -27.075 1.00 76.38 89 PRO A N 1
ATOM 718 C CA . PRO A 1 89 ? 3.348 -14.015 -27.029 1.00 76.38 89 PRO A CA 1
ATOM 719 C C . PRO A 1 89 ? 3.138 -12.510 -27.225 1.00 76.38 89 PRO A C 1
ATOM 721 O O . PRO A 1 89 ? 2.208 -12.090 -27.920 1.00 76.38 89 PRO A O 1
ATOM 724 N N . PRO A 1 90 ? 3.996 -11.674 -26.629 1.00 81.31 90 PRO A N 1
ATOM 725 C CA . PRO A 1 90 ? 3.862 -10.242 -26.776 1.00 81.31 90 PRO A CA 1
ATOM 726 C C . PRO A 1 90 ? 4.011 -9.795 -28.239 1.00 81.31 90 PRO A C 1
ATOM 728 O O . PRO A 1 90 ? 4.831 -10.354 -28.973 1.00 81.31 90 PRO A O 1
ATOM 731 N N . PRO A 1 91 ? 3.267 -8.760 -28.671 1.00 78.75 91 PRO A N 1
ATOM 732 C CA . PRO A 1 91 ? 3.187 -8.364 -30.079 1.00 78.75 91 PRO A CA 1
ATOM 733 C C . PRO A 1 91 ? 4.537 -7.924 -30.667 1.00 78.75 91 PRO A C 1
ATOM 735 O O . PRO A 1 91 ? 4.797 -8.133 -31.851 1.00 78.75 91 PRO A O 1
ATOM 738 N N . TRP A 1 92 ? 5.446 -7.393 -29.841 1.00 82.38 92 TRP A N 1
ATOM 739 C CA . TRP A 1 92 ? 6.796 -7.013 -30.272 1.00 82.38 92 TRP A CA 1
ATOM 740 C C . TRP A 1 92 ? 7.693 -8.204 -30.624 1.00 82.38 92 TRP A C 1
ATOM 742 O O . TRP A 1 92 ? 8.719 -8.006 -31.272 1.00 82.38 92 TRP A O 1
ATOM 752 N N . LEU A 1 93 ? 7.321 -9.439 -30.264 1.00 81.81 93 LEU A N 1
ATOM 753 C CA . LEU A 1 93 ? 8.093 -10.630 -30.622 1.00 81.81 93 LEU A CA 1
ATOM 754 C C . LEU A 1 93 ? 8.220 -10.783 -32.144 1.00 81.81 93 LEU A C 1
ATOM 756 O O . LEU A 1 93 ? 9.296 -11.125 -32.633 1.00 81.81 93 LEU A O 1
ATOM 760 N N . LYS A 1 94 ? 7.155 -10.487 -32.903 1.00 75.88 94 LYS A N 1
ATOM 761 C CA . LYS A 1 94 ? 7.192 -10.568 -34.371 1.00 75.88 94 LYS A CA 1
ATOM 762 C C . LYS A 1 94 ? 8.173 -9.550 -34.951 1.00 75.88 94 LYS A C 1
ATOM 764 O O . LYS A 1 94 ? 8.983 -9.906 -35.802 1.00 75.88 94 LYS A O 1
ATOM 769 N N . SER A 1 95 ? 8.155 -8.320 -34.440 1.00 76.69 95 SER A N 1
ATOM 770 C CA . SER A 1 95 ? 9.096 -7.267 -34.836 1.00 76.69 95 SER A CA 1
ATOM 771 C C . SER A 1 95 ? 10.540 -7.629 -34.476 1.00 76.69 95 SER A C 1
ATOM 773 O O . SER A 1 95 ? 11.443 -7.445 -35.287 1.00 76.69 95 SER A O 1
ATOM 775 N N . MET A 1 96 ? 10.764 -8.220 -33.297 1.00 75.81 96 MET A N 1
ATOM 776 C CA . MET A 1 96 ? 12.080 -8.714 -32.886 1.00 75.81 96 MET A CA 1
ATOM 777 C C . MET A 1 96 ? 12.587 -9.824 -33.808 1.00 75.81 96 MET A C 1
ATOM 779 O O . MET A 1 96 ? 13.733 -9.778 -34.229 1.00 75.81 96 MET A O 1
ATOM 783 N N . GLN A 1 97 ? 11.756 -10.799 -34.175 1.00 74.75 97 GLN A N 1
ATOM 784 C CA . GLN A 1 97 ? 12.168 -11.869 -35.089 1.00 74.75 97 GLN A CA 1
ATOM 785 C C . GLN A 1 97 ? 12.533 -11.328 -36.475 1.00 74.75 97 GLN A C 1
ATOM 787 O O . GLN A 1 97 ? 13.548 -11.728 -37.035 1.00 74.75 97 GLN A O 1
ATOM 792 N N . VAL A 1 98 ? 11.756 -10.385 -37.007 1.00 75.31 98 VAL A N 1
ATOM 793 C CA . VAL A 1 98 ? 12.018 -9.814 -38.336 1.00 75.31 98 VAL A CA 1
ATOM 794 C C . VAL A 1 98 ? 13.307 -8.987 -38.362 1.00 75.31 98 VAL A C 1
ATOM 796 O O . VAL A 1 98 ? 14.038 -9.063 -39.341 1.00 75.31 98 VAL A O 1
ATOM 799 N N . CYS A 1 99 ? 13.624 -8.244 -37.299 1.00 67.62 99 CYS A N 1
ATOM 800 C CA . CYS A 1 99 ? 14.836 -7.417 -37.254 1.00 67.62 99 CYS A CA 1
ATOM 801 C C . CYS A 1 99 ? 16.089 -8.184 -36.801 1.00 67.62 99 CYS A C 1
ATOM 803 O O . CYS A 1 99 ? 17.179 -7.944 -37.311 1.00 67.62 99 CYS A O 1
ATOM 805 N N . ILE A 1 100 ? 15.961 -9.103 -35.841 1.00 64.81 100 ILE A N 1
ATOM 806 C CA . ILE A 1 100 ? 17.106 -9.776 -35.209 1.00 64.81 100 ILE A CA 1
ATOM 807 C C . ILE A 1 100 ? 17.567 -10.981 -36.035 1.00 64.81 100 ILE A C 1
ATOM 809 O O . ILE A 1 100 ? 18.767 -11.237 -36.121 1.00 64.81 100 ILE A O 1
ATOM 813 N N . GLN A 1 101 ? 16.654 -11.713 -36.681 1.00 60.78 101 GLN A N 1
ATOM 814 C CA . GLN A 1 101 ? 17.043 -12.879 -37.476 1.00 60.78 101 GLN A CA 1
ATOM 815 C C . GLN A 1 101 ? 17.919 -12.571 -38.698 1.00 60.78 101 GLN A C 1
ATOM 817 O O . GLN A 1 101 ? 18.900 -13.293 -38.862 1.00 60.78 101 GLN A O 1
ATOM 822 N N . PRO A 1 102 ? 17.696 -11.520 -39.515 1.00 65.75 102 PRO A N 1
ATOM 823 C CA . PRO A 1 102 ? 18.625 -11.208 -40.599 1.00 65.75 102 PRO A CA 1
ATOM 824 C C . PRO A 1 102 ? 20.005 -10.805 -40.071 1.00 65.75 102 PRO A C 1
ATOM 826 O O . PRO A 1 102 ? 21.000 -11.184 -40.672 1.00 65.75 102 PRO A O 1
ATOM 829 N N . ILE A 1 103 ? 20.095 -10.123 -38.923 1.00 67.19 103 ILE A N 1
ATOM 830 C CA . ILE A 1 103 ? 21.379 -9.737 -38.314 1.00 67.19 103 ILE A CA 1
ATOM 831 C C . ILE A 1 103 ? 22.139 -10.971 -37.809 1.00 67.19 103 ILE A C 1
ATOM 833 O O . ILE A 1 103 ? 23.324 -11.118 -38.097 1.00 67.19 103 ILE A O 1
ATOM 837 N N . ILE A 1 104 ? 21.473 -11.886 -37.095 1.00 70.69 104 ILE A N 1
ATOM 838 C CA . ILE A 1 104 ? 22.112 -13.116 -36.599 1.00 70.69 104 ILE A CA 1
ATOM 839 C C . ILE A 1 104 ? 22.521 -14.019 -37.765 1.00 70.69 104 ILE A C 1
ATOM 841 O O . ILE A 1 104 ? 23.644 -14.515 -37.778 1.00 70.69 104 ILE A O 1
ATOM 845 N N . VAL A 1 105 ? 21.657 -14.199 -38.769 1.00 70.25 105 VAL A N 1
ATOM 846 C CA . VAL A 1 105 ? 21.986 -14.993 -39.962 1.00 70.25 105 VAL A CA 1
ATOM 847 C C . VAL A 1 105 ? 23.138 -14.351 -40.737 1.00 70.25 105 VAL A C 1
ATOM 849 O O . VAL A 1 105 ? 24.032 -15.068 -41.170 1.00 70.25 105 VAL A O 1
ATOM 852 N N . PHE A 1 106 ? 23.190 -13.020 -40.844 1.00 68.00 106 PHE A N 1
ATOM 853 C CA . PHE A 1 106 ? 24.299 -12.301 -41.477 1.00 68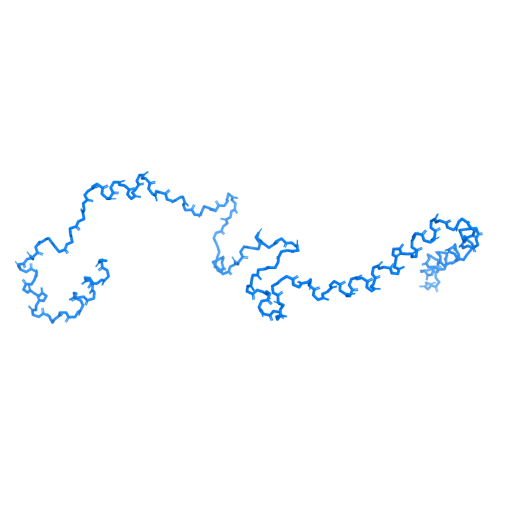.00 106 PHE A CA 1
ATOM 854 C C . PHE A 1 106 ? 25.621 -12.467 -40.709 1.00 68.00 106 PHE A C 1
ATOM 856 O O . PHE A 1 106 ? 26.647 -12.751 -41.321 1.00 68.00 106 PHE A O 1
ATOM 863 N N . LEU A 1 107 ? 25.612 -12.385 -39.374 1.00 67.81 107 LEU A N 1
ATOM 864 C CA . LEU A 1 107 ? 26.804 -12.609 -38.541 1.00 67.81 107 LEU A CA 1
ATOM 865 C C . LEU A 1 107 ? 27.281 -14.073 -38.574 1.00 67.81 107 LEU A C 1
ATOM 867 O O . LEU A 1 107 ? 28.483 -14.340 -38.649 1.00 67.81 107 LEU A O 1
ATOM 871 N N . VAL A 1 108 ? 26.357 -15.035 -38.568 1.00 72.38 108 VAL A N 1
ATOM 872 C CA . VAL A 1 108 ? 26.676 -16.468 -38.688 1.00 72.38 108 VAL A CA 1
ATOM 873 C C . VAL A 1 108 ? 27.183 -16.799 -40.096 1.00 72.38 108 VAL A C 1
ATOM 875 O O . VAL A 1 108 ? 28.139 -17.559 -40.238 1.00 72.38 108 VAL A O 1
ATOM 878 N N . TYR A 1 109 ? 26.610 -16.188 -41.136 1.00 68.44 109 TYR A N 1
ATOM 879 C CA . TYR A 1 109 ? 27.073 -16.327 -42.516 1.00 68.44 109 TYR A CA 1
ATOM 880 C C . TYR A 1 109 ? 28.471 -15.725 -42.701 1.00 68.44 109 TYR A C 1
ATOM 882 O O . TYR A 1 109 ? 29.332 -16.382 -43.272 1.00 68.44 109 TYR A O 1
ATOM 890 N N . ILE A 1 110 ? 28.749 -14.537 -42.152 1.00 65.25 110 ILE A N 1
ATOM 891 C CA . ILE A 1 110 ? 30.091 -13.932 -42.201 1.00 65.25 110 ILE A CA 1
ATOM 892 C C . ILE A 1 110 ? 31.133 -14.808 -41.496 1.00 65.25 110 ILE A C 1
ATOM 894 O O . ILE A 1 110 ? 32.234 -14.963 -42.011 1.00 65.25 110 ILE A O 1
ATOM 898 N N . THR A 1 111 ? 30.803 -15.409 -40.351 1.00 64.69 111 THR A N 1
ATOM 899 C CA . THR A 1 111 ? 31.763 -16.232 -39.589 1.00 64.69 111 THR A CA 1
ATOM 900 C C . THR A 1 111 ? 31.985 -17.628 -40.180 1.00 64.69 111 THR A C 1
ATOM 902 O O . THR A 1 111 ? 33.078 -18.168 -40.034 1.00 64.69 111 THR A O 1
ATOM 905 N N . ASN A 1 112 ? 30.999 -18.205 -40.878 1.00 63.62 112 ASN A N 1
ATOM 906 C CA . ASN A 1 112 ? 31.114 -19.534 -41.500 1.00 63.62 112 ASN A CA 1
ATOM 907 C C . ASN A 1 112 ? 31.588 -19.505 -42.962 1.00 63.62 112 ASN A C 1
ATOM 909 O O . ASN A 1 112 ? 32.036 -20.529 -43.474 1.00 63.62 112 ASN A O 1
ATOM 913 N N . ASN A 1 113 ? 31.522 -18.362 -43.648 1.00 62.12 113 ASN A N 1
ATOM 914 C CA . ASN A 1 113 ? 31.983 -18.225 -45.029 1.00 62.12 113 ASN A CA 1
ATOM 915 C C . ASN A 1 113 ? 33.361 -17.543 -45.074 1.00 62.12 113 ASN A C 1
ATOM 917 O O . ASN A 1 113 ? 33.490 -16.354 -45.376 1.00 62.12 113 ASN A O 1
ATOM 921 N N . ALA A 1 114 ? 34.416 -18.321 -44.811 1.00 58.47 114 ALA A N 1
ATOM 922 C CA . ALA A 1 114 ? 35.816 -17.876 -44.884 1.00 58.47 114 ALA A CA 1
ATOM 923 C C . ALA A 1 114 ? 36.197 -17.258 -46.251 1.00 58.47 114 ALA A C 1
ATOM 925 O O . ALA A 1 114 ? 37.123 -16.454 -46.343 1.00 58.47 114 ALA A O 1
ATOM 926 N N . PHE A 1 115 ? 35.444 -17.578 -47.308 1.00 56.59 115 PHE A N 1
ATOM 927 C CA . PHE A 1 115 ? 35.619 -17.043 -48.659 1.00 56.59 115 PHE A CA 1
ATOM 928 C C . PHE A 1 115 ? 35.233 -15.555 -48.788 1.00 56.59 115 PHE A C 1
ATOM 930 O O . PHE A 1 115 ? 35.862 -14.813 -49.539 1.00 56.59 115 PHE A O 1
ATOM 937 N N . ILE A 1 116 ? 34.241 -15.091 -48.018 1.00 56.53 116 ILE A N 1
ATOM 938 C CA . ILE A 1 116 ? 33.769 -13.695 -48.030 1.00 56.53 116 ILE A CA 1
ATOM 939 C C . ILE A 1 116 ? 34.717 -12.790 -47.221 1.00 56.53 116 ILE A C 1
ATOM 941 O O . ILE A 1 116 ? 34.983 -11.658 -47.625 1.00 56.53 116 ILE A O 1
ATOM 945 N N . ILE A 1 117 ? 35.303 -13.302 -46.130 1.00 56.97 117 ILE A N 1
ATOM 946 C CA . ILE A 1 117 ? 36.292 -12.579 -45.307 1.00 56.97 117 ILE A CA 1
ATOM 947 C C . ILE A 1 117 ? 37.537 -12.213 -46.137 1.00 56.97 117 ILE A C 1
ATOM 949 O O . ILE A 1 117 ? 38.070 -11.119 -45.981 1.00 56.97 117 ILE A O 1
ATOM 953 N N . SER A 1 118 ? 37.953 -13.064 -47.083 1.00 55.69 118 SER A N 1
ATOM 954 C CA . SER A 1 118 ? 39.091 -12.777 -47.972 1.00 55.69 118 SER A CA 1
ATOM 955 C C . SER A 1 118 ? 38.805 -11.721 -49.054 1.00 55.69 118 SER A C 1
ATOM 957 O O . SER A 1 118 ? 39.756 -11.201 -49.632 1.00 55.69 118 SER A O 1
ATOM 959 N N . GLN A 1 119 ? 37.535 -11.416 -49.347 1.00 55.47 119 GLN A N 1
ATOM 960 C CA . GLN A 1 119 ? 37.122 -10.456 -50.386 1.00 55.47 119 GLN A CA 1
ATOM 961 C C . GLN A 1 119 ? 36.630 -9.117 -49.802 1.00 55.47 119 GLN A C 1
ATOM 963 O O . GLN A 1 119 ? 36.629 -8.105 -50.500 1.00 55.47 119 GLN A O 1
ATOM 968 N N . LEU A 1 120 ? 36.233 -9.077 -48.520 1.00 54.88 120 LEU A N 1
ATOM 969 C CA . LEU A 1 120 ? 35.785 -7.852 -47.837 1.00 54.88 120 LEU A CA 1
ATOM 970 C C . LEU A 1 120 ? 36.891 -7.079 -47.105 1.00 54.88 120 LEU A C 1
ATOM 972 O O . LEU A 1 120 ? 36.663 -5.929 -46.730 1.00 54.88 120 LEU A O 1
ATOM 976 N N . THR A 1 121 ? 38.084 -7.649 -46.919 1.00 59.97 121 THR A N 1
ATOM 977 C CA . THR A 1 121 ? 39.228 -6.937 -46.324 1.00 59.97 121 THR A CA 1
ATOM 978 C C . THR A 1 121 ? 39.596 -5.633 -47.049 1.00 59.97 121 THR A C 1
ATOM 980 O O . THR A 1 121 ? 39.784 -4.643 -46.341 1.00 59.97 121 THR A O 1
ATOM 983 N N . PRO A 1 122 ? 39.620 -5.524 -48.397 1.00 59.56 122 PRO A N 1
ATOM 984 C CA . PRO A 1 122 ? 39.922 -4.245 -49.041 1.00 59.56 122 PRO A CA 1
ATOM 985 C C . PRO A 1 122 ? 38.773 -3.229 -48.932 1.00 59.56 122 PRO A C 1
ATOM 987 O O . PRO A 1 122 ? 39.033 -2.043 -48.760 1.00 59.56 122 PRO A O 1
ATOM 990 N N . ILE A 1 123 ? 37.508 -3.669 -48.976 1.00 61.09 123 ILE A N 1
ATOM 991 C CA . ILE A 1 123 ? 36.332 -2.775 -48.990 1.00 61.09 123 ILE A CA 1
ATOM 992 C C . ILE A 1 123 ? 36.043 -2.218 -47.585 1.00 61.09 123 ILE A C 1
ATOM 994 O O . ILE A 1 123 ? 35.780 -1.024 -47.436 1.00 61.09 123 ILE A O 1
ATOM 998 N N . CYS A 1 124 ? 36.161 -3.041 -46.537 1.00 56.41 124 CYS A N 1
ATOM 999 C CA . CYS A 1 124 ? 36.023 -2.581 -45.152 1.00 56.41 124 CYS A CA 1
ATOM 1000 C C . CYS A 1 124 ? 37.174 -1.656 -44.727 1.00 56.41 124 CYS A C 1
ATOM 1002 O O . CYS A 1 124 ? 36.920 -0.681 -44.022 1.00 56.41 124 CYS A O 1
ATOM 1004 N N . LEU A 1 125 ? 38.412 -1.900 -45.185 1.00 58.72 125 LEU A N 1
ATOM 1005 C CA . LEU A 1 125 ? 39.535 -0.975 -44.967 1.00 58.72 125 LEU A CA 1
ATOM 1006 C C . LEU A 1 125 ? 39.317 0.368 -45.683 1.00 58.72 125 LEU A C 1
ATOM 1008 O O . LEU A 1 125 ? 39.654 1.409 -45.122 1.00 58.72 125 LEU A O 1
ATOM 1012 N N . PHE A 1 126 ? 38.696 0.371 -46.867 1.00 61.81 126 PHE A N 1
ATOM 1013 C CA . PHE A 1 126 ? 38.383 1.603 -47.601 1.00 61.81 126 PHE A CA 1
ATOM 1014 C C . PHE A 1 126 ? 37.322 2.457 -46.892 1.00 61.81 126 PHE A C 1
ATOM 1016 O O . PHE A 1 126 ? 37.490 3.667 -46.755 1.00 61.81 126 PHE A O 1
ATOM 1023 N N . ILE A 1 127 ? 36.261 1.835 -46.367 1.00 61.62 127 ILE A N 1
ATOM 1024 C CA . ILE A 1 127 ? 35.205 2.547 -45.626 1.00 61.62 127 ILE A CA 1
ATOM 1025 C C . ILE A 1 127 ? 35.737 3.074 -44.283 1.00 61.62 127 ILE A C 1
ATOM 1027 O O . ILE A 1 127 ? 35.449 4.213 -43.914 1.00 61.62 127 ILE A O 1
ATOM 1031 N N . PHE A 1 128 ? 36.567 2.298 -43.576 1.00 57.62 128 PHE A N 1
ATOM 1032 C CA . PHE A 1 128 ? 37.176 2.743 -42.317 1.00 57.62 128 PHE A CA 1
ATOM 1033 C C . PHE A 1 128 ? 38.202 3.868 -42.536 1.00 57.62 128 PHE A C 1
ATOM 1035 O O . PHE A 1 128 ? 38.282 4.793 -41.732 1.00 57.62 128 PHE A O 1
ATOM 1042 N N . SER A 1 129 ? 38.938 3.848 -43.654 1.00 58.69 129 SER A N 1
ATOM 1043 C CA . SER A 1 129 ? 39.871 4.922 -44.017 1.00 58.69 129 SER A CA 1
ATOM 1044 C C . SER A 1 129 ? 39.142 6.205 -44.450 1.00 58.69 129 SER A C 1
ATOM 1046 O O . SER A 1 129 ? 39.496 7.285 -43.984 1.00 58.69 129 SER A O 1
ATOM 1048 N N . CYS A 1 130 ? 38.054 6.109 -45.227 1.00 56.34 130 CYS A N 1
ATOM 1049 C CA . CYS A 1 130 ? 37.242 7.275 -45.604 1.00 56.34 130 CYS A CA 1
ATOM 1050 C C . CYS A 1 130 ? 36.531 7.943 -44.415 1.00 56.34 130 CYS A C 1
ATOM 1052 O O . CYS A 1 130 ? 36.344 9.157 -44.434 1.00 56.34 130 CYS A O 1
ATOM 1054 N N . MET A 1 131 ? 36.139 7.188 -43.383 1.00 56.66 131 MET A N 1
ATOM 1055 C CA . MET A 1 131 ? 35.408 7.749 -42.238 1.00 56.66 131 MET A CA 1
ATOM 1056 C C . MET A 1 131 ? 36.329 8.357 -41.166 1.00 56.66 131 MET A C 1
ATOM 1058 O O . MET A 1 131 ? 35.912 9.260 -40.446 1.00 56.66 131 MET A O 1
ATOM 1062 N N . VAL A 1 132 ? 37.587 7.908 -41.076 1.00 55.75 132 VAL A N 1
ATOM 1063 C CA . VAL A 1 132 ? 38.573 8.420 -40.102 1.00 55.75 132 VAL A CA 1
ATOM 1064 C C . VAL A 1 132 ? 39.391 9.597 -40.660 1.00 55.75 132 VAL A C 1
ATOM 1066 O O . VAL A 1 132 ? 39.884 10.416 -39.888 1.00 55.75 132 VAL A O 1
ATOM 1069 N N . LEU A 1 133 ? 39.490 9.746 -41.986 1.00 54.66 133 LEU A N 1
ATOM 1070 C CA . LEU A 1 133 ? 40.342 10.755 -42.634 1.00 54.66 133 LEU A CA 1
ATOM 1071 C C . LEU A 1 133 ? 39.592 11.983 -43.194 1.00 54.66 133 LEU A C 1
ATOM 1073 O O . LEU A 1 133 ? 40.146 12.705 -44.018 1.00 54.66 133 LEU A O 1
ATOM 1077 N N . HIS A 1 134 ? 38.347 12.240 -42.771 1.00 56.25 134 HIS A N 1
ATOM 1078 C CA . HIS A 1 134 ? 37.540 13.373 -43.260 1.00 56.25 134 HIS A CA 1
ATOM 1079 C C . HIS A 1 134 ? 37.388 14.615 -42.333 1.00 56.25 134 HIS A C 1
ATOM 1081 O O . HIS A 1 134 ? 36.686 15.540 -42.743 1.00 56.25 134 HIS A O 1
ATOM 1087 N N . PRO A 1 135 ? 38.013 14.754 -41.136 1.00 52.09 135 PRO A N 1
ATOM 1088 C CA . PRO A 1 135 ? 37.936 16.017 -40.386 1.00 52.09 135 PRO A CA 1
ATOM 1089 C C . PRO A 1 135 ? 39.156 16.953 -40.549 1.00 52.09 135 PRO A C 1
ATOM 1091 O O . PRO A 1 135 ? 39.296 17.873 -39.753 1.00 52.09 135 PRO A O 1
ATOM 1094 N N . LEU A 1 136 ? 40.043 16.764 -41.542 1.00 52.62 136 LEU A N 1
ATOM 1095 C CA . LEU A 1 136 ? 41.289 17.556 -41.679 1.00 52.62 136 LEU A CA 1
ATOM 1096 C C . LEU A 1 136 ? 41.425 18.424 -42.950 1.00 52.62 136 LEU A C 1
ATOM 1098 O O . LEU A 1 136 ? 42.499 18.965 -43.185 1.00 52.62 136 LEU A O 1
ATOM 1102 N N . ILE A 1 137 ? 40.372 18.611 -43.757 1.00 55.19 137 ILE A N 1
ATOM 1103 C CA . ILE A 1 137 ? 40.423 19.460 -44.978 1.00 55.19 137 ILE A CA 1
ATOM 1104 C C . ILE A 1 137 ? 39.455 20.655 -44.874 1.00 55.19 137 ILE A C 1
ATOM 1106 O O . ILE A 1 137 ? 38.801 21.054 -45.831 1.00 55.19 137 ILE A O 1
ATOM 1110 N N . LEU A 1 138 ? 39.325 21.240 -43.682 1.00 49.88 138 LEU A N 1
ATOM 1111 C CA . LEU A 1 138 ? 38.641 22.527 -43.524 1.00 49.88 138 LEU A CA 1
ATOM 1112 C C . LEU A 1 138 ? 39.217 23.312 -42.338 1.00 49.88 138 LEU A C 1
ATOM 1114 O O . LEU A 1 138 ? 38.539 23.557 -41.344 1.00 49.88 138 LEU A O 1
ATOM 1118 N N . VAL A 1 139 ? 40.498 23.665 -42.458 1.00 47.25 139 VAL A N 1
ATOM 1119 C CA . VAL A 1 139 ? 41.133 24.819 -41.800 1.00 47.25 139 VAL A CA 1
ATOM 1120 C C . VAL A 1 139 ? 41.992 25.516 -42.842 1.00 47.25 139 VAL A C 1
ATOM 1122 O O . VAL A 1 139 ? 42.702 24.787 -43.572 1.00 47.25 139 VAL A O 1
#

Sequence (139 aa):
MRQAYIKKENSKRSKQKQRGCTQPKMGKMDIDYQDLHGAFFKYQTKPNLTSHGDLYYEGKEFEVKLREMKPGMLSRKLKEALGMPDGAPPPWLKSMQVCIQPIIVFLVYITNNAFIISQLTPICLFIFSCMVLHPLILV

Secondary structure (DSSP, 8-state):
-HHHHHHHHHTS-HHHHHHHHHS----S----HHHHHHHHHTS-PPP-PPPTT----TTGGG---GGG--TT---HHHHHHTT--TTPPPTHHHHHHHHHHHHHHHHHHHHH-HHHHHHHHHHHHHHHHHHHSSSSS--

Foldseek 3Di:
DVVVVVVVVVPDDPVVVVVCVVPPDPDPDDDDPVVVVCVVPVVDDDDDDDDPPDDDDPPPVVDDDCVPDDPPDDDPVRCVVVVHDPPDDDPCVVVCCVPVVVVVVVVVCVVPPPVVVVVCVVVVVVVVCVVVPPPPPDD

pLDDT: mean 75.38, std 11.75, range [47.25, 90.62]

Radius of gyration: 35.99 Å; chains: 1; bounding box: 73×44×83 Å

Organism: Aegilops tauschii subsp. strangulata (NCBI:txid200361)

InterPro domains:
  IPR006568 PSP, proline-rich [PF04046] (70-98)
  IPR006568 PSP, proline-rich [SM00581] (66-112)
  IPR007180 Domain of unknown function DUF382 [PF04037] (1-61)
  IPR052584 Pre-mRNA Spliceosomal U2 snRNP Complex Component [PTHR12785] (1-98)